Protein AF-A0A345YIU4-F1 (afdb_monomer_lite)

Secondary structure (DSSP, 8-state):
---HHHHHHHHHHH---HHHHHHHHHHHHHHSTT-HHHHHHHHHHHHHGGG--S-HHHHHHHHHHHHHHHHHHHHHHTTTT-

Foldseek 3Di:
DQDPVQLVVQCVVQVDDSVLSSQLQVQCVVPPVRPSQLSNQLSVQVVVCPPPPDPSNVVSNVRSVVVVVVVVVVVVVVVVPD

Sequence (82 aa):
MLTPDRIRACRADTGFSMMQAKRACQIADERFDGDDELGAAWMQADTLAVNVRGDRAAWNDQWARQKVATRKAASSDGEAEA

Radius of gyration: 13.72 Å; chains: 1; bounding box: 25×31×43 Å

Structure (mmCIF, N/CA/C/O backbone):
data_AF-A0A345YIU4-F1
#
_entry.id   AF-A0A345YIU4-F1
#
loop_
_atom_site.group_PDB
_atom_site.id
_atom_site.type_symbol
_atom_site.label_atom_id
_atom_site.label_alt_id
_atom_site.labe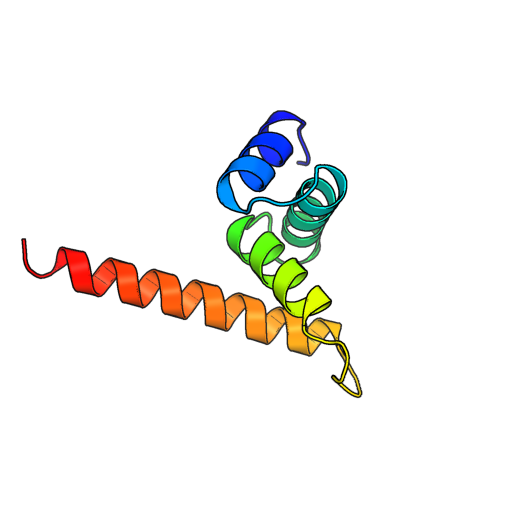l_comp_id
_atom_site.label_asym_id
_atom_site.label_entity_id
_atom_site.label_seq_id
_atom_site.pdbx_PDB_ins_code
_atom_site.Cartn_x
_atom_site.Cartn_y
_atom_site.Cartn_z
_atom_site.occupancy
_atom_site.B_iso_or_equiv
_atom_site.auth_seq_id
_atom_site.auth_comp_id
_atom_site.auth_asym_id
_atom_site.auth_atom_id
_atom_site.pdbx_PDB_model_num
ATOM 1 N N . MET A 1 1 ? 3.326 -11.534 -7.565 1.00 74.19 1 MET A N 1
ATOM 2 C CA . MET A 1 1 ? 4.575 -12.093 -6.986 1.00 74.19 1 MET A CA 1
ATOM 3 C C . MET A 1 1 ? 5.526 -10.945 -6.701 1.00 74.19 1 MET A C 1
ATOM 5 O O . MET A 1 1 ? 5.707 -10.076 -7.549 1.00 74.19 1 MET A O 1
ATOM 9 N N . LEU A 1 2 ? 6.106 -10.915 -5.507 1.00 89.75 2 LEU A N 1
ATOM 10 C CA . LEU A 1 2 ? 7.040 -9.875 -5.092 1.00 89.75 2 LEU A CA 1
ATOM 11 C C . LEU A 1 2 ? 8.418 -10.101 -5.739 1.00 89.75 2 LEU A C 1
ATOM 13 O O . LEU A 1 2 ? 9.118 -11.047 -5.380 1.00 89.75 2 LEU A O 1
ATOM 17 N N . THR A 1 3 ? 8.814 -9.244 -6.682 1.00 95.31 3 THR A N 1
ATOM 18 C CA . THR A 1 3 ? 10.121 -9.310 -7.360 1.00 95.31 3 THR A CA 1
ATOM 19 C C . THR A 1 3 ? 10.964 -8.070 -7.053 1.00 95.31 3 THR A C 1
ATOM 21 O O . THR A 1 3 ? 10.404 -7.010 -6.768 1.00 95.31 3 THR A O 1
ATOM 24 N N . PRO A 1 4 ? 12.308 -8.148 -7.120 1.00 96.06 4 PRO A N 1
ATOM 25 C CA . PRO A 1 4 ? 13.167 -6.984 -6.901 1.00 96.06 4 PRO A CA 1
ATOM 26 C C . PRO A 1 4 ? 12.827 -5.796 -7.809 1.00 96.06 4 PRO A C 1
ATOM 28 O O . PRO A 1 4 ? 12.825 -4.660 -7.340 1.00 96.06 4 PRO A O 1
ATOM 31 N N . ASP A 1 5 ? 12.495 -6.052 -9.075 1.00 96.88 5 ASP A N 1
ATOM 32 C CA . ASP A 1 5 ? 12.181 -5.000 -10.047 1.00 96.88 5 ASP A CA 1
ATOM 33 C C . ASP A 1 5 ? 10.855 -4.308 -9.749 1.00 96.88 5 ASP A C 1
ATOM 35 O O . ASP A 1 5 ? 10.799 -3.081 -9.765 1.00 96.88 5 ASP A O 1
ATOM 39 N N . ARG A 1 6 ? 9.825 -5.065 -9.352 1.00 95.94 6 ARG A N 1
ATOM 40 C CA . ARG A 1 6 ? 8.546 -4.493 -8.909 1.00 95.94 6 ARG A CA 1
ATOM 41 C C . ARG A 1 6 ? 8.732 -3.569 -7.706 1.00 95.94 6 ARG A C 1
ATOM 43 O O . ARG A 1 6 ? 8.176 -2.477 -7.671 1.00 95.94 6 ARG A O 1
ATOM 50 N N . ILE A 1 7 ? 9.576 -3.956 -6.745 1.00 96.88 7 ILE A N 1
ATOM 51 C CA . ILE A 1 7 ? 9.836 -3.105 -5.577 1.00 96.88 7 ILE A CA 1
ATOM 52 C C . ILE A 1 7 ? 10.631 -1.846 -5.969 1.00 96.88 7 ILE A C 1
ATOM 54 O O . ILE A 1 7 ? 10.376 -0.766 -5.435 1.00 96.88 7 ILE A O 1
ATOM 58 N N . ARG A 1 8 ? 11.587 -1.954 -6.903 1.00 97.19 8 ARG A N 1
ATOM 59 C CA . ARG A 1 8 ? 12.324 -0.789 -7.427 1.00 97.19 8 ARG A CA 1
ATOM 60 C C . ARG A 1 8 ? 11.397 0.183 -8.155 1.00 97.19 8 ARG A C 1
ATOM 62 O O . ARG A 1 8 ? 11.531 1.381 -7.922 1.00 97.19 8 ARG A O 1
ATOM 69 N N . ALA A 1 9 ? 10.469 -0.324 -8.967 1.00 96.31 9 ALA A N 1
ATOM 70 C CA . ALA A 1 9 ? 9.456 0.479 -9.651 1.00 96.31 9 ALA A CA 1
ATOM 71 C C . ALA A 1 9 ? 8.559 1.205 -8.639 1.00 96.31 9 ALA A C 1
ATOM 73 O O . ALA A 1 9 ? 8.543 2.431 -8.609 1.00 96.31 9 ALA A O 1
ATOM 74 N N . CYS A 1 10 ? 7.967 0.470 -7.690 1.00 96.00 10 CYS A N 1
ATOM 75 C CA . CYS A 1 10 ? 7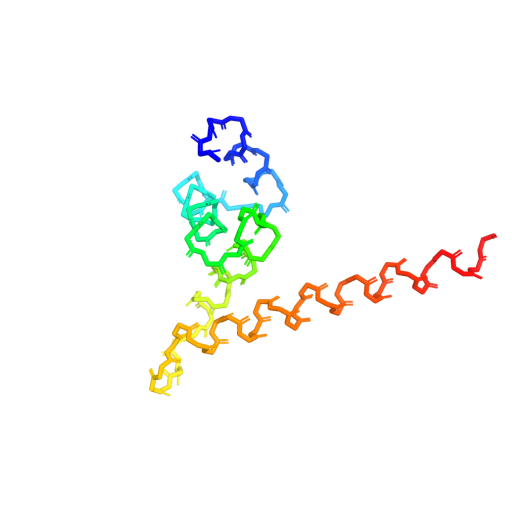.164 1.061 -6.616 1.00 96.00 10 CYS A CA 1
ATOM 76 C C . CYS A 1 10 ? 7.930 2.158 -5.859 1.00 96.00 10 CYS A C 1
ATOM 78 O O . CYS A 1 10 ? 7.393 3.231 -5.586 1.00 96.00 10 CYS A O 1
ATOM 80 N N . ARG A 1 11 ? 9.212 1.931 -5.546 1.00 96.94 11 ARG A N 1
ATOM 81 C CA . ARG A 1 11 ? 10.070 2.941 -4.913 1.00 96.94 11 ARG A CA 1
ATOM 82 C C . ARG A 1 11 ? 10.261 4.183 -5.787 1.00 96.94 11 ARG A C 1
ATOM 84 O O . ARG A 1 11 ? 10.215 5.287 -5.249 1.00 96.94 11 ARG A O 1
ATOM 91 N N . ALA A 1 12 ? 10.530 4.010 -7.079 1.00 96.31 12 ALA A N 1
ATOM 92 C CA . ALA A 1 12 ? 10.720 5.121 -8.007 1.00 96.31 12 ALA A CA 1
ATOM 93 C C . ALA A 1 12 ? 9.455 5.988 -8.103 1.00 96.31 12 ALA A C 1
ATOM 95 O O . ALA A 1 12 ? 9.561 7.210 -8.034 1.00 96.31 12 ALA A O 1
ATOM 96 N N . ASP A 1 13 ? 8.280 5.358 -8.140 1.00 93.19 13 ASP A N 1
ATOM 97 C CA . ASP A 1 13 ? 6.996 6.047 -8.314 1.00 93.19 13 ASP A CA 1
ATOM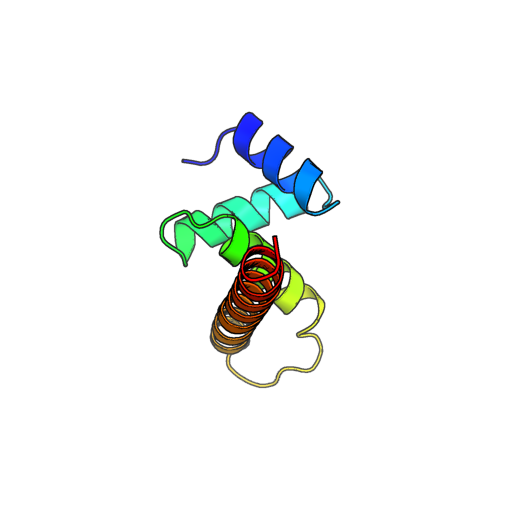 98 C C . ASP A 1 13 ? 6.519 6.770 -7.045 1.00 93.19 13 ASP A C 1
ATOM 100 O O . ASP A 1 13 ? 5.822 7.782 -7.105 1.00 93.19 13 ASP A O 1
ATOM 104 N N . THR A 1 14 ? 6.876 6.252 -5.869 1.00 93.06 14 THR A N 1
ATOM 105 C CA . THR A 1 14 ? 6.344 6.730 -4.579 1.00 93.06 14 THR A CA 1
ATOM 106 C C . THR A 1 14 ? 7.331 7.552 -3.756 1.00 93.06 14 THR A C 1
ATOM 108 O O . THR A 1 14 ? 6.921 8.231 -2.814 1.00 93.06 14 THR A O 1
ATOM 111 N N . GLY A 1 15 ? 8.630 7.456 -4.049 1.00 93.75 15 GLY A N 1
ATOM 112 C CA . GLY A 1 15 ? 9.694 8.036 -3.225 1.00 93.75 15 GLY A CA 1
ATOM 113 C C . GLY A 1 15 ? 9.944 7.298 -1.902 1.00 93.75 15 GLY A C 1
ATOM 114 O O . GLY A 1 15 ? 10.660 7.802 -1.038 1.00 93.75 15 GLY A O 1
ATOM 115 N N . PHE A 1 16 ? 9.370 6.108 -1.712 1.00 96.00 16 PHE A N 1
ATOM 116 C CA . PHE A 1 16 ? 9.533 5.327 -0.487 1.00 96.00 16 PHE A CA 1
ATOM 117 C C . PHE A 1 16 ? 10.969 4.845 -0.235 1.00 96.00 16 PHE A C 1
ATOM 119 O O . PHE A 1 16 ? 11.783 4.647 -1.142 1.00 96.00 16 PHE A O 1
ATOM 126 N N . SER A 1 17 ? 11.281 4.550 1.031 1.00 96.50 17 SER A N 1
ATOM 127 C CA . SER A 1 17 ? 12.443 3.709 1.338 1.00 96.50 17 SER A CA 1
ATOM 128 C C . SER A 1 17 ? 12.257 2.295 0.769 1.00 96.50 17 SER A C 1
ATOM 130 O O . SER A 1 17 ? 11.143 1.847 0.498 1.00 96.50 17 SER A O 1
ATOM 132 N N . MET A 1 18 ? 13.351 1.548 0.617 1.00 96.44 18 MET A N 1
ATOM 133 C CA . MET A 1 18 ? 13.307 0.195 0.047 1.00 96.44 18 MET A CA 1
ATOM 134 C C . MET A 1 18 ? 12.390 -0.757 0.838 1.00 96.44 18 MET A C 1
ATOM 136 O O . MET A 1 18 ? 11.667 -1.561 0.252 1.00 96.44 18 MET A O 1
ATOM 140 N N . MET A 1 19 ? 12.384 -0.646 2.173 1.00 96.19 19 MET A N 1
ATOM 141 C CA . MET A 1 19 ? 11.505 -1.443 3.040 1.00 96.19 19 MET A CA 1
ATOM 142 C C . MET A 1 19 ? 10.036 -1.045 2.894 1.00 96.19 19 MET A C 1
ATOM 144 O O . MET A 1 19 ? 9.166 -1.908 2.830 1.00 96.19 19 MET A O 1
ATOM 148 N N . GLN A 1 20 ? 9.768 0.255 2.803 1.00 96.62 20 GLN A N 1
ATOM 149 C CA . GLN A 1 20 ? 8.431 0.797 2.593 1.00 96.62 20 GLN A CA 1
ATOM 150 C C . GLN A 1 20 ? 7.843 0.368 1.245 1.00 96.62 20 GLN A C 1
ATOM 152 O O . GLN A 1 20 ? 6.714 -0.114 1.205 1.00 96.62 20 GLN A O 1
ATOM 157 N N . ALA A 1 21 ? 8.623 0.453 0.165 1.00 97.19 21 ALA A N 1
ATOM 158 C CA . ALA A 1 21 ? 8.214 -0.035 -1.150 1.00 97.19 21 ALA A CA 1
ATOM 159 C C . ALA A 1 21 ? 7.954 -1.548 -1.133 1.00 97.19 21 ALA A C 1
ATOM 161 O O . ALA A 1 21 ? 6.944 -2.015 -1.652 1.00 97.19 21 ALA A O 1
ATOM 162 N N . LYS A 1 22 ? 8.818 -2.327 -0.461 1.00 97.62 22 LYS A N 1
ATOM 163 C CA . LYS A 1 22 ? 8.601 -3.772 -0.301 1.00 97.62 22 LYS A CA 1
ATOM 164 C C . LYS A 1 22 ? 7.274 -4.046 0.403 1.00 97.62 22 LYS A C 1
ATOM 166 O O . LYS A 1 22 ? 6.527 -4.918 -0.033 1.00 97.62 22 LYS A O 1
ATOM 171 N N . ARG A 1 23 ? 6.983 -3.302 1.474 1.00 97.50 23 ARG A N 1
ATOM 172 C CA . ARG A 1 23 ? 5.740 -3.462 2.230 1.00 97.50 23 ARG A CA 1
ATOM 173 C C . ARG A 1 23 ? 4.517 -3.057 1.407 1.00 97.50 23 ARG A C 1
ATOM 175 O O . ARG A 1 23 ? 3.528 -3.774 1.459 1.00 97.50 23 ARG A O 1
ATOM 182 N N . ALA A 1 24 ? 4.593 -1.986 0.620 1.00 97.56 24 ALA A N 1
ATOM 183 C CA . ALA A 1 24 ? 3.517 -1.571 -0.281 1.00 97.56 24 ALA A CA 1
ATOM 184 C C . ALA A 1 24 ? 3.152 -2.673 -1.294 1.00 97.56 24 ALA A C 1
ATOM 186 O O . ALA A 1 24 ? 1.982 -3.031 -1.400 1.00 97.56 24 ALA A O 1
ATOM 187 N N . CYS A 1 25 ? 4.141 -3.289 -1.950 1.00 97.62 25 CYS A N 1
ATOM 188 C CA . CYS A 1 25 ? 3.897 -4.413 -2.864 1.00 97.62 25 CYS A CA 1
ATOM 189 C C . CYS A 1 25 ? 3.329 -5.656 -2.151 1.00 97.62 25 CYS A C 1
ATOM 191 O O . CYS A 1 25 ? 2.534 -6.392 -2.726 1.00 97.62 25 CYS A O 1
ATOM 193 N N . GLN A 1 26 ? 3.721 -5.911 -0.897 1.00 97.69 26 GLN A N 1
ATOM 194 C CA . GLN A 1 26 ? 3.118 -6.990 -0.102 1.00 97.69 26 GLN A CA 1
ATOM 195 C C . GLN A 1 26 ? 1.650 -6.702 0.216 1.00 97.69 26 GLN A C 1
ATOM 197 O O . GLN A 1 26 ? 0.820 -7.589 0.082 1.00 97.69 26 GLN A O 1
ATOM 202 N N . ILE A 1 27 ? 1.320 -5.463 0.587 1.00 97.19 27 ILE A N 1
ATOM 203 C CA . ILE A 1 27 ? -0.065 -5.049 0.842 1.00 97.19 27 ILE A CA 1
ATOM 204 C C . ILE A 1 27 ? -0.911 -5.176 -0.430 1.00 97.19 27 ILE A C 1
ATOM 206 O O . ILE A 1 27 ? -2.048 -5.634 -0.353 1.00 97.19 27 ILE A O 1
ATOM 210 N N . ALA A 1 28 ? -0.355 -4.813 -1.589 1.00 97.25 28 ALA A N 1
ATOM 211 C CA . ALA A 1 28 ? -1.004 -5.009 -2.881 1.00 97.25 28 ALA A CA 1
ATOM 212 C C . ALA A 1 28 ? -1.385 -6.481 -3.102 1.00 97.25 28 ALA A C 1
ATOM 214 O O . ALA A 1 28 ? -2.539 -6.775 -3.402 1.00 97.25 28 ALA A O 1
ATOM 215 N N . ASP A 1 29 ? -0.445 -7.407 -2.885 1.00 97.25 29 ASP A N 1
ATOM 216 C CA . ASP A 1 29 ? -0.690 -8.849 -3.028 1.00 97.25 29 ASP A CA 1
ATOM 217 C C . ASP A 1 29 ? -1.670 -9.388 -1.961 1.00 97.25 29 ASP A C 1
ATOM 219 O O . ASP A 1 29 ? -2.503 -10.234 -2.268 1.00 97.25 29 ASP A O 1
ATOM 223 N N . GLU A 1 30 ? -1.589 -8.909 -0.715 1.00 95.88 30 GLU A N 1
ATOM 224 C CA . GLU A 1 30 ? -2.405 -9.384 0.417 1.00 95.88 30 GLU A CA 1
ATOM 225 C C . GLU A 1 30 ? -3.858 -8.872 0.386 1.00 95.88 30 GLU A C 1
ATOM 227 O O . GLU A 1 30 ? -4.743 -9.538 0.924 1.00 95.88 30 GLU A O 1
ATOM 232 N N . ARG A 1 31 ? -4.108 -7.676 -0.168 1.00 95.12 31 ARG A N 1
ATOM 233 C CA . ARG A 1 31 ? -5.395 -6.961 -0.010 1.00 95.12 31 ARG A CA 1
ATOM 234 C C . ARG A 1 31 ? -6.050 -6.503 -1.309 1.00 95.12 31 ARG A C 1
ATOM 236 O O . ARG A 1 31 ? -7.251 -6.234 -1.305 1.00 95.12 31 ARG A O 1
ATOM 243 N N . PHE A 1 32 ? -5.279 -6.347 -2.382 1.00 96.50 32 PHE A N 1
ATOM 244 C CA . PHE A 1 32 ? -5.724 -5.657 -3.596 1.00 96.50 32 PHE A CA 1
ATOM 245 C C . PHE A 1 32 ? -5.405 -6.432 -4.874 1.00 96.50 32 PHE A C 1
ATOM 247 O O . PHE A 1 32 ? -5.225 -5.823 -5.923 1.00 96.50 32 PHE A O 1
ATOM 254 N N . ASP A 1 33 ? -5.307 -7.760 -4.787 1.00 95.25 33 ASP A N 1
ATOM 255 C CA . ASP A 1 33 ? -5.085 -8.648 -5.936 1.00 95.25 33 ASP A CA 1
ATOM 256 C C . ASP A 1 33 ? -3.862 -8.257 -6.792 1.00 95.25 33 ASP A C 1
ATOM 258 O O . ASP A 1 33 ? -3.818 -8.476 -8.003 1.00 95.25 33 ASP A O 1
ATOM 262 N N . GLY A 1 34 ? -2.844 -7.675 -6.150 1.00 94.81 34 GLY A N 1
ATOM 263 C CA . GLY A 1 34 ? -1.615 -7.220 -6.795 1.00 94.81 34 GLY A CA 1
ATOM 264 C C . GLY A 1 34 ? -1.642 -5.785 -7.334 1.00 94.81 34 GLY A C 1
ATOM 265 O O . GLY A 1 34 ? -0.670 -5.389 -7.973 1.00 94.81 34 GLY A O 1
ATOM 266 N N . ASP A 1 35 ? -2.684 -4.991 -7.068 1.00 95.81 35 ASP A N 1
ATOM 267 C CA . ASP A 1 35 ? -2.730 -3.568 -7.439 1.00 95.81 35 ASP A CA 1
ATOM 268 C C . ASP A 1 35 ? -1.734 -2.742 -6.600 1.00 95.81 35 ASP A C 1
ATOM 270 O O . ASP A 1 35 ? -1.970 -2.396 -5.434 1.00 95.81 35 ASP A O 1
ATOM 274 N N . ASP A 1 36 ? -0.584 -2.444 -7.211 1.00 95.06 36 ASP A N 1
ATOM 275 C CA . ASP A 1 36 ? 0.520 -1.711 -6.589 1.00 95.06 36 ASP A CA 1
ATOM 276 C C . ASP A 1 36 ? 0.169 -0.255 -6.249 1.00 95.06 36 ASP A C 1
ATOM 278 O O . ASP A 1 36 ? 0.691 0.280 -5.264 1.00 95.06 36 ASP A O 1
ATOM 282 N N . GLU A 1 37 ? -0.739 0.387 -6.996 1.00 95.69 37 GLU A N 1
ATOM 283 C CA . GLU A 1 37 ? -1.185 1.749 -6.686 1.00 95.69 37 GLU A CA 1
ATOM 284 C C . GLU A 1 37 ? -1.997 1.766 -5.390 1.00 95.69 37 GLU A C 1
ATOM 286 O O . GLU A 1 37 ? -1.776 2.623 -4.525 1.00 95.69 37 GLU A O 1
ATOM 291 N N . LEU A 1 38 ? -2.901 0.794 -5.226 1.00 97.56 38 LEU A N 1
ATOM 292 C CA . LEU A 1 38 ? -3.681 0.632 -3.999 1.00 97.56 38 LEU A CA 1
ATOM 293 C C . LEU A 1 38 ? -2.797 0.226 -2.818 1.00 97.56 38 LEU A C 1
ATOM 295 O O . LEU A 1 38 ? -2.946 0.793 -1.734 1.00 97.56 38 LEU A O 1
ATOM 299 N N . GLY A 1 39 ? -1.835 -0.678 -3.015 1.00 97.62 39 GLY A N 1
ATOM 300 C CA . GLY A 1 39 ? -0.873 -1.049 -1.972 1.00 97.62 39 GLY A CA 1
ATOM 301 C C . GLY A 1 39 ? -0.027 0.136 -1.492 1.00 97.62 39 GLY A C 1
ATOM 302 O O . GLY A 1 39 ? 0.153 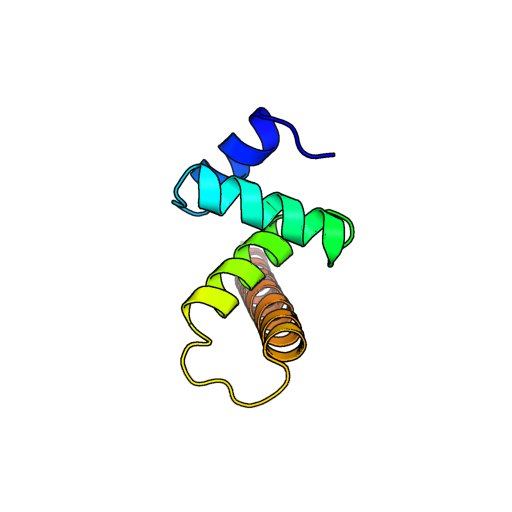0.338 -0.285 1.00 97.62 39 GLY A O 1
ATOM 303 N N . ALA A 1 40 ? 0.442 0.975 -2.419 1.00 96.94 40 ALA A N 1
ATOM 304 C CA . ALA A 1 40 ? 1.170 2.198 -2.092 1.00 96.94 40 ALA A CA 1
ATOM 305 C C . ALA A 1 40 ? 0.287 3.230 -1.378 1.00 96.94 40 ALA A C 1
ATOM 307 O O . ALA A 1 40 ? 0.711 3.809 -0.373 1.00 96.94 40 ALA A O 1
ATOM 308 N N . ALA A 1 41 ? -0.943 3.445 -1.852 1.00 96.94 41 ALA A N 1
ATOM 309 C CA . ALA A 1 41 ? -1.890 4.360 -1.220 1.00 96.94 41 ALA A CA 1
ATOM 310 C C . ALA A 1 41 ? -2.271 3.894 0.194 1.00 96.94 41 ALA A C 1
ATOM 312 O O . ALA A 1 41 ? -2.316 4.710 1.111 1.00 96.94 41 ALA A O 1
ATOM 313 N N . TRP A 1 42 ? -2.456 2.592 0.407 1.00 97.69 42 TRP A N 1
ATOM 314 C CA . TRP A 1 42 ? -2.717 2.031 1.731 1.00 97.69 42 TRP A CA 1
ATOM 315 C C . TRP A 1 42 ? -1.566 2.289 2.695 1.00 97.69 42 TRP A C 1
ATOM 317 O O . TRP A 1 42 ? -1.792 2.687 3.833 1.00 97.69 42 TRP A O 1
ATOM 327 N N . MET A 1 43 ? -0.318 2.124 2.246 1.00 95.75 43 MET A N 1
ATOM 328 C CA . MET A 1 43 ? 0.833 2.396 3.107 1.00 95.75 43 MET A CA 1
ATOM 329 C C . MET A 1 43 ? 0.927 3.882 3.485 1.00 95.75 43 MET A C 1
ATOM 331 O O . MET A 1 43 ? 1.252 4.202 4.626 1.00 95.75 43 MET A O 1
ATOM 335 N N . GLN A 1 44 ? 0.559 4.794 2.580 1.00 94.44 44 GLN A N 1
ATOM 336 C CA . GLN A 1 44 ? 0.428 6.219 2.917 1.00 94.44 44 GLN A CA 1
ATOM 337 C C . GLN A 1 44 ? -0.718 6.485 3.896 1.00 94.44 44 GLN A C 1
ATOM 339 O O . GLN A 1 44 ? -0.582 7.332 4.771 1.00 94.44 44 GLN A O 1
ATOM 344 N N . ALA A 1 45 ? -1.843 5.781 3.766 1.00 94.75 45 ALA A N 1
ATOM 345 C CA . ALA A 1 45 ? -2.929 5.877 4.736 1.00 94.75 45 ALA A CA 1
ATOM 346 C C . ALA A 1 45 ? -2.430 5.460 6.124 1.00 94.75 45 ALA A C 1
ATOM 348 O O . ALA A 1 45 ? -2.654 6.162 7.107 1.00 94.75 45 ALA A O 1
ATOM 349 N N . ASP A 1 46 ? -1.660 4.375 6.186 1.00 93.94 46 ASP A N 1
ATOM 350 C CA . ASP A 1 46 ? -1.143 3.837 7.433 1.00 93.94 46 ASP A CA 1
ATOM 351 C C . ASP A 1 46 ? -0.206 4.817 8.156 1.00 93.94 46 ASP A C 1
ATOM 353 O O . ASP A 1 46 ? -0.305 4.991 9.372 1.00 93.94 46 ASP A O 1
ATOM 357 N N . THR A 1 47 ? 0.649 5.544 7.432 1.00 90.75 47 THR A N 1
ATOM 358 C CA . THR A 1 47 ? 1.488 6.583 8.054 1.00 90.75 47 THR A CA 1
ATOM 359 C C . THR A 1 47 ? 0.672 7.765 8.589 1.00 90.75 47 THR A C 1
ATOM 361 O O . THR A 1 47 ? 1.084 8.395 9.562 1.00 90.75 47 THR A O 1
ATOM 364 N N . LEU A 1 48 ? -0.495 8.047 8.001 1.00 89.75 48 LEU A N 1
ATOM 365 C CA . LEU A 1 48 ? -1.399 9.131 8.403 1.00 89.75 48 LEU A CA 1
ATOM 366 C C . LEU A 1 48 ? -2.409 8.715 9.484 1.00 89.75 48 LEU A C 1
ATOM 368 O O . LEU A 1 48 ? -2.932 9.569 10.200 1.00 89.75 48 LEU A O 1
ATOM 372 N N . ALA A 1 49 ? -2.665 7.418 9.651 1.00 88.88 49 ALA A N 1
ATOM 373 C CA . ALA A 1 49 ? -3.686 6.863 10.540 1.00 88.88 49 ALA A CA 1
ATOM 374 C C . ALA A 1 49 ? -3.328 6.911 12.043 1.00 88.88 49 ALA A C 1
ATOM 376 O O . ALA A 1 49 ? -3.823 6.105 12.833 1.00 88.88 49 ALA A O 1
ATOM 377 N N . VAL A 1 50 ? -2.483 7.854 12.471 1.00 85.94 50 VAL A N 1
ATOM 378 C CA . VAL A 1 50 ? -1.979 7.969 13.854 1.00 85.94 50 VAL A CA 1
ATOM 379 C C . VAL A 1 50 ? -3.081 8.174 14.900 1.00 85.94 50 VAL A C 1
ATOM 381 O O . VAL A 1 50 ? -2.903 7.786 16.048 1.00 85.94 50 VAL A O 1
ATOM 384 N N . ASN A 1 51 ? -4.231 8.729 14.500 1.00 87.56 51 ASN A N 1
ATOM 385 C CA . ASN A 1 51 ? -5.363 9.023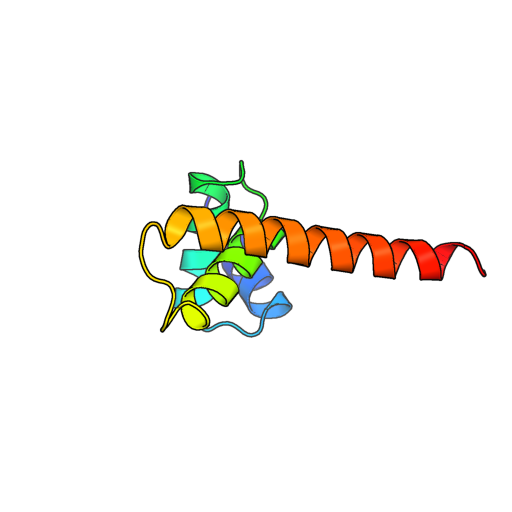 15.388 1.00 87.56 51 ASN A CA 1
ATOM 386 C C . ASN A 1 51 ? -6.638 8.231 15.054 1.00 87.56 51 ASN A C 1
ATOM 388 O O . ASN A 1 51 ? -7.698 8.504 15.624 1.00 87.56 51 ASN A O 1
ATOM 392 N N . VAL A 1 52 ? -6.568 7.267 14.134 1.00 88.31 52 VAL A N 1
ATOM 393 C CA . VAL A 1 52 ? -7.730 6.443 13.779 1.00 88.31 52 VAL A CA 1
ATOM 394 C C . VAL A 1 52 ? -8.008 5.475 14.928 1.00 88.31 52 VAL A C 1
ATOM 396 O O . VAL A 1 52 ? -7.170 4.645 15.275 1.00 88.31 52 VAL A O 1
ATOM 399 N N . ARG A 1 53 ? -9.190 5.597 15.541 1.00 89.62 53 ARG A N 1
ATOM 400 C CA . ARG A 1 53 ? -9.668 4.684 16.588 1.00 89.62 53 ARG A CA 1
ATOM 401 C C . ARG A 1 53 ? -10.515 3.581 15.953 1.00 89.62 53 ARG A C 1
ATOM 403 O O . ARG A 1 53 ? -11.374 3.880 15.131 1.00 89.62 53 ARG A O 1
ATOM 410 N N . GLY A 1 54 ? -10.318 2.335 16.379 1.00 89.00 54 GLY A N 1
ATOM 411 C CA . GLY A 1 54 ? -11.041 1.177 15.843 1.00 89.00 54 GLY A CA 1
ATOM 412 C C . GLY A 1 54 ? -10.261 0.455 14.745 1.00 89.00 54 GLY A C 1
ATOM 413 O O . GLY A 1 54 ? -9.038 0.347 14.827 1.00 89.00 54 GLY A O 1
ATOM 414 N N . ASP A 1 55 ? -10.963 -0.070 13.739 1.00 92.62 55 ASP A N 1
ATOM 415 C CA . ASP A 1 55 ? -10.345 -0.855 12.666 1.00 92.62 55 ASP A CA 1
ATOM 416 C C . ASP A 1 55 ? -9.593 0.038 11.667 1.00 92.62 55 ASP A C 1
ATOM 418 O O . ASP A 1 55 ? -10.130 0.545 10.678 1.00 92.62 55 ASP A O 1
ATOM 422 N N . ARG A 1 56 ? -8.302 0.213 11.947 1.00 92.50 56 ARG A N 1
ATOM 423 C CA . ARG A 1 56 ? -7.370 0.963 11.107 1.00 92.50 56 ARG A CA 1
ATOM 424 C C . ARG A 1 56 ? -7.176 0.337 9.727 1.00 92.50 56 ARG A C 1
ATOM 426 O O . ARG A 1 56 ? -6.979 1.074 8.767 1.00 92.50 56 ARG A O 1
ATOM 433 N N . ALA A 1 57 ? -7.239 -0.989 9.602 1.00 93.12 57 ALA A N 1
ATOM 434 C CA . ALA A 1 57 ? -7.019 -1.650 8.320 1.00 93.12 57 ALA A CA 1
ATOM 435 C C . ALA A 1 57 ? -8.180 -1.377 7.355 1.00 93.12 57 ALA A C 1
ATOM 437 O O . ALA A 1 57 ? -7.938 -1.030 6.199 1.00 93.12 57 ALA A O 1
ATOM 438 N N . ALA A 1 58 ? -9.420 -1.447 7.847 1.00 94.44 58 ALA A N 1
ATOM 439 C CA . ALA A 1 58 ? -10.604 -1.085 7.070 1.00 94.44 58 ALA A CA 1
ATOM 440 C C . ALA A 1 58 ? -10.598 0.398 6.659 1.00 94.44 58 ALA A C 1
ATOM 442 O O . ALA A 1 58 ? -10.912 0.730 5.514 1.00 94.44 58 ALA A O 1
ATOM 443 N N . TRP A 1 59 ? -10.187 1.294 7.563 1.00 95.25 59 TRP A N 1
ATOM 444 C CA . TRP A 1 59 ? -10.044 2.716 7.237 1.00 95.25 59 TRP A CA 1
ATOM 445 C C . TRP A 1 59 ? -8.980 2.953 6.152 1.00 95.25 59 TRP A C 1
ATOM 447 O O . TRP A 1 59 ? -9.244 3.658 5.175 1.00 95.25 59 TRP A O 1
ATOM 457 N N . ASN A 1 60 ? -7.808 2.318 6.277 1.00 96.69 60 ASN A N 1
ATOM 458 C CA . ASN A 1 60 ? -6.736 2.414 5.284 1.00 96.69 60 ASN A CA 1
ATOM 459 C C . ASN A 1 60 ? -7.200 1.906 3.903 1.00 96.69 60 ASN A C 1
ATOM 461 O O . ASN A 1 60 ? -6.875 2.525 2.890 1.00 96.69 60 ASN A O 1
ATOM 465 N N . ASP A 1 61 ? -7.983 0.819 3.846 1.00 96.75 61 ASP A N 1
ATOM 466 C CA . ASP A 1 61 ? -8.540 0.289 2.590 1.00 96.75 61 ASP A CA 1
ATOM 467 C C . ASP A 1 61 ? -9.456 1.299 1.899 1.00 96.75 61 ASP A C 1
ATOM 469 O O . ASP A 1 61 ? -9.344 1.527 0.690 1.00 96.75 61 ASP A O 1
ATOM 473 N N . GLN A 1 62 ? -10.362 1.914 2.661 1.00 96.31 62 GLN A N 1
ATOM 474 C CA . GLN A 1 62 ? -11.287 2.909 2.130 1.00 96.31 62 GLN A CA 1
ATOM 475 C C . GLN A 1 62 ? -10.532 4.133 1.605 1.00 96.31 62 GLN A C 1
ATOM 477 O O . GLN A 1 62 ? -10.797 4.594 0.492 1.00 96.31 62 GLN A O 1
ATOM 482 N N . TRP A 1 63 ? -9.565 4.629 2.378 1.00 96.25 63 TRP A N 1
ATOM 483 C CA . TRP A 1 63 ? -8.760 5.783 1.994 1.00 96.25 63 TRP A CA 1
ATOM 484 C C . TRP A 1 63 ? -7.925 5.507 0.739 1.00 96.25 63 TRP A C 1
ATOM 486 O O . TRP A 1 63 ? -7.886 6.338 -0.170 1.00 96.25 63 TRP A O 1
ATOM 496 N N . ALA A 1 64 ? -7.303 4.326 0.647 1.00 97.00 64 ALA A N 1
ATOM 497 C CA . ALA A 1 64 ? -6.515 3.921 -0.514 1.00 97.00 64 ALA A CA 1
ATOM 498 C C . ALA A 1 64 ? -7.358 3.923 -1.797 1.00 97.00 64 ALA A C 1
ATOM 500 O O . ALA A 1 64 ? -6.975 4.543 -2.793 1.00 97.00 64 ALA A O 1
ATOM 501 N N . ARG A 1 65 ? -8.545 3.303 -1.747 1.00 97.12 65 ARG A N 1
ATOM 502 C CA . ARG A 1 65 ? -9.485 3.255 -2.877 1.00 97.12 65 ARG A CA 1
ATOM 503 C C . ARG A 1 65 ? -9.948 4.648 -3.292 1.00 97.12 65 ARG A C 1
ATOM 505 O O . ARG A 1 65 ? -9.939 4.953 -4.481 1.00 97.12 65 ARG A O 1
ATOM 512 N N . GLN A 1 66 ? -10.303 5.501 -2.330 1.00 96.25 66 GLN A N 1
ATOM 513 C CA . GLN A 1 66 ? -10.706 6.881 -2.614 1.00 96.25 66 GLN A CA 1
ATOM 514 C C . GLN A 1 66 ? -9.578 7.674 -3.274 1.00 96.25 66 GLN A C 1
ATOM 516 O O . GLN A 1 66 ? -9.799 8.316 -4.295 1.00 96.25 66 GLN A O 1
ATOM 521 N N . LYS A 1 67 ? -8.355 7.591 -2.744 1.00 94.69 67 LYS A N 1
ATOM 522 C CA . LYS A 1 67 ? -7.211 8.326 -3.291 1.00 94.69 67 LYS A CA 1
ATOM 523 C C . LYS A 1 67 ? -6.896 7.937 -4.734 1.00 94.69 67 LYS A C 1
ATOM 525 O O . LYS A 1 67 ? -6.648 8.819 -5.557 1.00 94.69 67 LYS A O 1
ATOM 530 N N . VAL A 1 68 ? -6.895 6.639 -5.036 1.00 94.75 68 VAL A N 1
ATOM 531 C CA . VAL A 1 68 ? -6.650 6.147 -6.399 1.00 94.75 68 VAL A CA 1
ATOM 532 C C . VAL A 1 68 ? -7.797 6.548 -7.331 1.00 94.75 68 VAL A C 1
ATOM 534 O O . VAL A 1 68 ? -7.532 7.035 -8.427 1.00 94.75 68 VAL A O 1
ATOM 537 N N . ALA A 1 69 ? -9.054 6.440 -6.888 1.00 93.81 69 ALA A N 1
ATOM 538 C CA . ALA A 1 69 ? -10.210 6.873 -7.675 1.00 93.81 69 ALA A CA 1
ATOM 539 C C . ALA A 1 69 ? -10.152 8.371 -8.028 1.00 93.81 69 ALA A C 1
ATOM 541 O O . ALA A 1 69 ? -10.324 8.726 -9.192 1.00 93.81 69 ALA A O 1
ATOM 542 N N . THR A 1 70 ? -9.831 9.241 -7.065 1.00 92.31 70 THR A N 1
ATOM 543 C CA . THR A 1 70 ? -9.685 10.687 -7.303 1.00 92.31 70 THR A CA 1
ATOM 544 C C . THR A 1 70 ? -8.571 10.995 -8.299 1.00 92.31 70 THR A C 1
ATOM 546 O O . THR A 1 70 ? -8.737 11.855 -9.159 1.00 92.31 70 THR A O 1
ATOM 549 N N . ARG A 1 71 ? -7.435 10.289 -8.217 1.00 88.31 71 ARG A N 1
ATOM 550 C CA . ARG A 1 71 ? -6.333 10.471 -9.172 1.00 88.31 71 ARG A CA 1
ATOM 551 C C . ARG A 1 71 ? -6.742 10.067 -10.587 1.00 88.31 71 ARG A C 1
ATOM 553 O O . ARG A 1 71 ? -6.444 10.805 -11.517 1.00 88.31 71 ARG A O 1
ATOM 560 N N . LYS A 1 72 ? -7.436 8.933 -10.728 1.00 88.62 72 LYS A N 1
ATOM 561 C CA . LYS A 1 72 ? -7.933 8.445 -12.023 1.00 88.62 72 LYS A CA 1
ATOM 562 C C . LYS A 1 72 ? -8.943 9.415 -12.638 1.00 88.62 72 LYS A C 1
ATOM 564 O O . LYS A 1 72 ? -8.841 9.713 -13.821 1.00 88.62 72 LYS A O 1
ATOM 569 N N . ALA A 1 73 ? -9.849 9.967 -11.830 1.00 85.88 73 ALA A N 1
ATOM 570 C CA . ALA A 1 73 ? -10.771 11.007 -12.283 1.00 85.88 73 ALA A CA 1
ATOM 571 C C . ALA A 1 73 ? -10.020 12.255 -12.786 1.00 85.88 73 ALA A C 1
ATOM 573 O O . ALA A 1 73 ? -10.256 12.705 -13.900 1.00 85.88 73 ALA A O 1
ATOM 574 N N . ALA A 1 74 ? -9.035 12.740 -12.022 1.00 82.88 74 ALA A N 1
ATOM 575 C CA . ALA A 1 74 ? -8.240 13.907 -12.407 1.00 82.88 74 ALA A CA 1
ATOM 576 C C . ALA A 1 74 ? -7.411 13.701 -13.691 1.00 82.88 74 ALA A C 1
ATOM 578 O O . ALA A 1 74 ? -7.160 14.665 -14.408 1.00 82.88 74 ALA A O 1
ATOM 579 N N . SER A 1 75 ? -6.978 12.472 -13.995 1.00 76.62 75 SER A N 1
ATOM 580 C CA . SER A 1 75 ? -6.307 12.170 -15.268 1.00 76.62 75 SER A CA 1
ATOM 581 C C . SER A 1 75 ? -7.267 12.102 -16.457 1.00 76.62 75 SER A C 1
ATOM 583 O O . SER A 1 75 ? -6.871 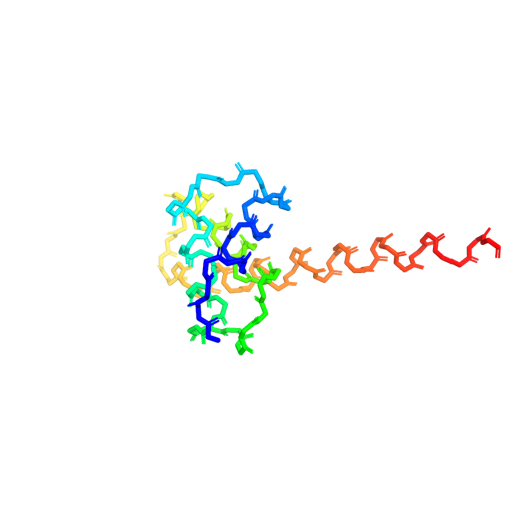12.464 -17.558 1.00 76.62 75 SER A O 1
ATOM 585 N N . SER A 1 76 ? -8.516 11.673 -16.249 1.00 71.56 76 SER A N 1
ATOM 586 C CA . SER A 1 76 ? -9.515 11.570 -17.321 1.00 71.56 76 SER A CA 1
ATOM 587 C C . SER A 1 76 ? -10.054 12.930 -17.768 1.00 71.56 76 SER A C 1
ATOM 589 O O . SER A 1 76 ? -10.328 13.111 -18.951 1.00 71.56 76 SER A O 1
ATOM 591 N N . ASP A 1 77 ? -10.144 13.902 -16.859 1.00 61.50 77 ASP A N 1
ATOM 592 C CA . ASP A 1 77 ? -10.592 15.261 -17.196 1.00 61.50 77 ASP A CA 1
ATOM 593 C C . ASP A 1 77 ? -9.566 16.024 -18.062 1.00 61.50 77 ASP A C 1
ATOM 595 O O . ASP A 1 77 ? -9.936 16.924 -18.809 1.00 61.50 77 ASP A O 1
ATOM 599 N N . GLY A 1 78 ? -8.283 15.643 -18.018 1.00 55.31 78 GLY A N 1
ATOM 600 C CA . GLY A 1 78 ? -7.228 16.240 -18.848 1.00 55.31 78 GLY A CA 1
ATOM 601 C C . GLY A 1 78 ? -7.152 15.706 -20.285 1.00 55.31 78 GLY A C 1
ATOM 602 O O . GLY A 1 78 ? -6.552 16.356 -21.137 1.00 55.31 78 GLY A O 1
ATOM 603 N N . GLU A 1 79 ? -7.752 14.547 -20.576 1.00 51.59 79 GLU A N 1
ATOM 604 C CA . GLU A 1 79 ? -7.787 13.956 -21.927 1.00 51.59 79 GLU A CA 1
ATOM 605 C C . GLU A 1 79 ? -8.989 14.431 -22.762 1.00 51.59 79 GLU A C 1
ATOM 607 O O . GLU A 1 79 ? -9.004 14.241 -23.975 1.00 51.59 79 GLU A O 1
ATOM 612 N N . ALA A 1 80 ? -9.988 15.073 -22.147 1.00 52.22 80 ALA A N 1
ATOM 613 C CA . ALA A 1 80 ? -11.199 15.529 -22.834 1.00 52.22 80 ALA A CA 1
ATOM 614 C C . ALA A 1 80 ? -11.054 16.888 -23.558 1.00 52.22 80 ALA A C 1
ATOM 616 O O . ALA A 1 80 ? -11.976 17.288 -24.269 1.00 52.22 80 ALA A O 1
ATOM 617 N N . GLU A 1 81 ? -9.925 17.590 -23.403 1.00 47.88 81 GLU A N 1
ATOM 618 C CA . GLU A 1 81 ? -9.691 18.929 -23.980 1.00 47.88 81 GLU A CA 1
ATOM 619 C C . GLU A 1 81 ? -8.563 18.993 -25.040 1.00 47.88 81 GLU A C 1
ATOM 621 O O . GLU A 1 81 ? -8.138 20.093 -25.399 1.00 47.88 81 GLU A O 1
ATOM 626 N N . ALA A 1 82 ? -8.077 17.855 -25.560 1.00 43.81 82 ALA A N 1
ATOM 627 C CA . ALA A 1 82 ? -6.997 17.799 -26.564 1.00 43.81 82 ALA A CA 1
ATOM 628 C C . ALA A 1 82 ? -7.479 17.516 -27.998 1.00 43.81 82 ALA A C 1
ATOM 630 O O . ALA A 1 82 ? -8.327 16.613 -28.184 1.00 43.81 82 ALA A O 1
#

pLDDT: mean 90.63, std 12.02, range [43.81, 97.69]

Organism: NCBI:txid2182384